Protein AF-A0A3P7JM68-F1 (afdb_monomer_lite)

Sequence (180 aa):
MSAPPPAAGVEDSADRNVEMWKIKRLIKSLELARGNGTSMISLIIPPRDQIARVQKMLADEYGTASNIKSRVNRLSVLGAITSVQGRLKLYSKVPPNGLVVYCGTIVTDEGKEKKVNIDFEPFKPINTSLYLCDNKFHTEALQEEQVVKTSSSDVNSFYFSKVLDSNITYNCIGITRIRS

Structure (mmCIF, N/CA/C/O backbone):
data_AF-A0A3P7JM68-F1
#
_entry.id   AF-A0A3P7JM68-F1
#
loop_
_atom_site.group_PDB
_atom_site.id
_atom_site.type_symbol
_atom_site.label_atom_id
_atom_site.label_alt_id
_atom_site.label_comp_id
_atom_site.label_asym_id
_atom_site.label_entity_id
_atom_site.label_seq_id
_atom_site.pdbx_PDB_ins_code
_atom_site.Cartn_x
_atom_site.Cartn_y
_atom_site.Cartn_z
_atom_site.occupancy
_atom_site.B_iso_or_equiv
_atom_site.auth_seq_id
_atom_site.auth_comp_id
_atom_site.auth_asym_id
_atom_site.auth_atom_id
_atom_site.pdbx_PDB_model_num
ATOM 1 N N . MET A 1 1 ? 19.297 -42.653 -38.584 1.00 67.19 1 MET A N 1
ATOM 2 C CA . MET A 1 1 ? 18.330 -42.333 -37.516 1.00 67.19 1 MET A CA 1
ATOM 3 C C . MET A 1 1 ? 18.713 -40.998 -36.901 1.00 67.19 1 MET A C 1
ATOM 5 O O . MET A 1 1 ? 19.772 -40.931 -36.296 1.00 67.19 1 MET A O 1
ATOM 9 N N . SER A 1 2 ? 17.883 -39.966 -37.043 1.00 49.41 2 SER A N 1
ATOM 10 C CA . SER A 1 2 ? 18.034 -38.718 -36.281 1.00 49.41 2 SER A CA 1
ATOM 11 C C . SER A 1 2 ? 16.627 -38.196 -36.002 1.00 49.41 2 SER A C 1
ATOM 13 O O . SER A 1 2 ? 15.976 -37.663 -36.896 1.00 49.41 2 SER A O 1
ATOM 15 N N . ALA A 1 3 ? 16.112 -38.462 -34.803 1.00 62.66 3 ALA A N 1
ATOM 16 C CA . ALA A 1 3 ? 14.820 -37.944 -34.374 1.00 62.66 3 ALA A CA 1
ATOM 17 C C . ALA A 1 3 ? 14.925 -36.418 -34.175 1.00 62.66 3 ALA A C 1
ATOM 19 O O . ALA A 1 3 ? 15.895 -35.970 -33.559 1.00 62.66 3 ALA A O 1
ATOM 20 N N . PRO A 1 4 ? 13.980 -35.608 -34.684 1.00 70.06 4 PRO A N 1
ATOM 21 C CA . PRO A 1 4 ? 13.92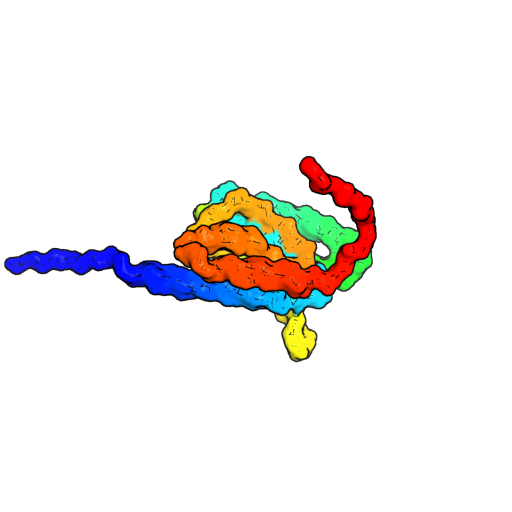9 -34.187 -34.359 1.00 70.06 4 PRO A CA 1
ATOM 22 C C . PRO A 1 4 ? 13.524 -33.987 -32.882 1.00 70.06 4 PRO A C 1
ATOM 24 O O . PRO A 1 4 ? 12.713 -34.761 -32.366 1.00 70.06 4 PRO A O 1
ATOM 27 N N . PRO A 1 5 ? 14.077 -32.977 -32.185 1.00 69.12 5 PRO A N 1
ATOM 28 C CA . PRO A 1 5 ? 13.752 -32.695 -30.788 1.00 69.12 5 PRO A CA 1
ATOM 29 C C . PRO A 1 5 ? 12.282 -32.257 -30.629 1.00 69.12 5 PRO A C 1
ATOM 31 O O . PRO A 1 5 ? 11.756 -31.563 -31.504 1.00 69.12 5 PRO A O 1
ATOM 34 N N . PRO A 1 6 ? 11.606 -32.632 -29.526 1.00 59.81 6 PRO A N 1
ATOM 35 C CA . PRO A 1 6 ? 10.227 -32.232 -29.270 1.00 59.81 6 PRO A CA 1
ATOM 36 C C . PRO A 1 6 ? 10.144 -30.719 -29.026 1.00 59.81 6 PRO A C 1
ATOM 38 O O . PRO A 1 6 ? 10.830 -30.171 -28.164 1.00 59.81 6 PRO A O 1
ATOM 41 N N . ALA A 1 7 ? 9.298 -30.042 -29.802 1.00 55.22 7 ALA A N 1
ATOM 42 C CA . ALA A 1 7 ? 9.001 -28.625 -29.650 1.00 55.22 7 ALA A CA 1
ATOM 43 C C . ALA A 1 7 ? 8.275 -28.371 -28.315 1.00 55.22 7 ALA A C 1
ATOM 45 O O . ALA A 1 7 ? 7.105 -28.712 -28.153 1.00 55.22 7 ALA A O 1
ATOM 46 N N . ALA A 1 8 ? 8.983 -27.770 -27.360 1.00 54.47 8 ALA A N 1
ATOM 47 C CA . ALA A 1 8 ? 8.418 -27.210 -26.139 1.00 54.47 8 ALA A CA 1
ATOM 48 C C . ALA A 1 8 ? 7.616 -25.941 -26.482 1.00 54.47 8 ALA A C 1
ATOM 50 O O . ALA A 1 8 ? 8.173 -24.995 -27.038 1.00 54.47 8 ALA A O 1
ATOM 51 N N . GLY A 1 9 ? 6.315 -25.914 -26.181 1.00 52.62 9 GLY A N 1
ATOM 52 C CA . GLY A 1 9 ? 5.515 -24.700 -26.395 1.00 52.62 9 GLY A CA 1
ATOM 53 C C . GLY A 1 9 ? 4.010 -24.778 -26.134 1.00 52.62 9 GLY A C 1
ATOM 54 O O . GLY A 1 9 ? 3.296 -23.884 -26.578 1.00 52.62 9 GLY A O 1
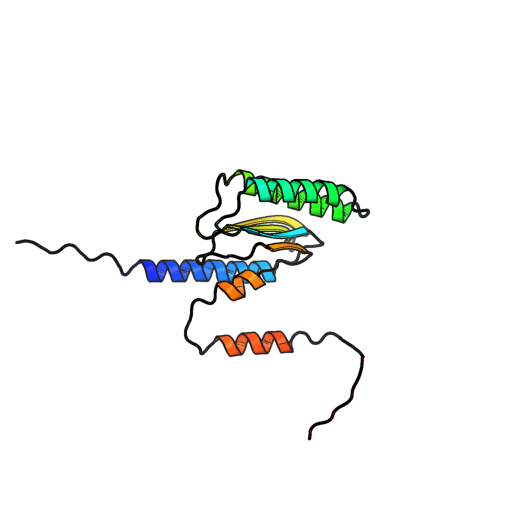ATOM 55 N N . VAL A 1 10 ? 3.495 -25.812 -25.456 1.00 52.72 10 VAL A N 1
ATOM 56 C CA . VAL A 1 10 ? 2.039 -25.960 -25.227 1.00 52.72 10 VAL A CA 1
ATOM 57 C C . VAL A 1 10 ? 1.648 -25.905 -23.738 1.00 52.72 10 VAL A C 1
ATOM 59 O O . VAL A 1 10 ? 0.504 -25.577 -23.427 1.00 52.72 10 VAL A O 1
ATOM 62 N N . GLU A 1 11 ? 2.583 -26.095 -22.802 1.00 51.25 11 GLU A N 1
ATOM 63 C CA . GLU A 1 11 ? 2.275 -26.126 -21.358 1.00 51.25 11 GLU A CA 1
ATOM 64 C C . GLU A 1 11 ? 2.045 -24.729 -20.734 1.00 51.25 11 GLU A C 1
ATOM 66 O O . GLU A 1 11 ? 1.185 -24.580 -19.870 1.00 51.25 11 GLU A O 1
ATOM 71 N N . ASP A 1 12 ? 2.639 -23.658 -21.278 1.00 57.66 12 ASP A N 1
ATOM 72 C CA . ASP A 1 12 ? 2.535 -22.296 -20.715 1.00 57.66 12 ASP A CA 1
ATOM 73 C C . ASP A 1 12 ? 1.117 -21.704 -20.679 1.00 57.66 12 ASP A C 1
ATOM 75 O O . ASP A 1 12 ? 0.860 -20.705 -20.008 1.00 57.66 12 ASP A O 1
ATOM 79 N N . SER A 1 13 ? 0.190 -22.214 -21.487 1.00 61.25 13 SER A N 1
ATOM 80 C CA . SER A 1 13 ? -1.151 -21.623 -21.599 1.00 61.25 13 SER A CA 1
ATOM 81 C C . SER A 1 13 ? -2.098 -22.085 -20.485 1.00 61.25 13 SER A C 1
ATOM 83 O O . SER A 1 13 ? -2.915 -21.293 -20.012 1.00 61.25 13 SER A O 1
ATOM 85 N N . ALA A 1 14 ? -1.938 -23.317 -19.995 1.00 62.81 14 ALA A N 1
ATOM 86 C CA . ALA A 1 14 ? -2.689 -23.816 -18.848 1.00 62.81 14 ALA A CA 1
ATOM 87 C C . ALA A 1 14 ? -2.218 -23.148 -17.546 1.00 62.81 14 ALA A C 1
ATOM 89 O O . ALA A 1 14 ? -3.050 -22.683 -16.763 1.00 62.81 14 ALA A O 1
ATOM 90 N N . ASP A 1 15 ? -0.904 -23.003 -17.365 1.00 68.56 15 ASP A N 1
ATOM 91 C CA . ASP A 1 15 ? -0.322 -22.371 -16.177 1.00 68.56 15 ASP A CA 1
ATOM 92 C C . ASP A 1 15 ? -0.696 -20.886 -16.074 1.00 68.56 15 ASP A C 1
ATOM 94 O O . ASP A 1 15 ? -1.183 -20.437 -15.032 1.00 68.56 15 ASP A O 1
ATOM 98 N N . ARG A 1 16 ? -0.637 -20.148 -17.192 1.00 68.94 16 ARG A N 1
ATOM 99 C CA . ARG A 1 16 ? -1.111 -18.753 -17.261 1.00 68.94 16 ARG A CA 1
ATOM 100 C C . ARG A 1 16 ? -2.592 -18.612 -16.897 1.00 68.94 16 ARG A C 1
ATOM 102 O O . ARG A 1 16 ? -2.978 -17.658 -16.215 1.00 68.94 16 ARG A O 1
ATOM 109 N N . ASN A 1 17 ? -3.438 -19.556 -17.312 1.00 71.81 17 ASN A N 1
ATOM 110 C CA . ASN A 1 17 ? -4.862 -19.541 -16.971 1.00 71.81 17 ASN A CA 1
ATOM 111 C C . ASN A 1 17 ? -5.097 -19.809 -15.476 1.00 71.81 17 ASN A C 1
ATOM 113 O O . ASN A 1 17 ? -5.955 -19.165 -14.863 1.00 71.81 17 ASN A O 1
ATOM 117 N N . VAL A 1 18 ? -4.322 -20.715 -14.873 1.00 75.44 18 VAL A N 1
ATOM 118 C CA . VAL A 1 18 ? -4.379 -21.007 -13.433 1.00 75.44 18 VAL A CA 1
ATOM 119 C C . VAL A 1 18 ? -3.932 -19.796 -12.613 1.00 75.44 18 VAL A C 1
ATOM 121 O O . VAL A 1 18 ? -4.584 -19.441 -11.629 1.00 75.44 18 VAL A O 1
ATOM 124 N N . GLU A 1 19 ? -2.861 -19.117 -13.013 1.00 73.94 19 GLU A N 1
ATOM 125 C CA . GLU A 1 19 ? -2.377 -17.921 -12.320 1.00 73.94 19 GLU A CA 1
ATOM 126 C C . GLU A 1 19 ? -3.341 -16.740 -12.455 1.00 73.94 19 GLU A C 1
ATOM 128 O O . GLU A 1 19 ? -3.642 -16.065 -11.466 1.00 73.94 19 GLU A O 1
ATOM 133 N N . MET A 1 20 ? -3.924 -16.538 -13.640 1.00 74.81 20 MET A N 1
ATOM 134 C CA . MET A 1 20 ? -4.973 -15.537 -13.827 1.00 74.81 20 MET A CA 1
ATOM 135 C C . MET A 1 20 ? -6.190 -15.829 -12.942 1.00 74.81 20 MET A C 1
ATOM 137 O O . MET A 1 20 ? -6.781 -14.911 -12.367 1.00 74.81 20 MET A O 1
ATOM 141 N N . TRP A 1 21 ? -6.561 -17.102 -12.791 1.00 78.31 21 TRP A N 1
ATOM 142 C CA . TRP A 1 21 ? -7.642 -17.498 -11.894 1.00 78.31 21 TRP A CA 1
ATOM 143 C C . TRP A 1 21 ? -7.302 -17.232 -10.422 1.00 78.31 21 TRP A C 1
ATOM 145 O O . TRP A 1 21 ? -8.158 -16.740 -9.682 1.00 78.31 21 TRP A O 1
ATOM 155 N N . LYS A 1 22 ? -6.048 -17.468 -10.005 1.00 78.69 22 LYS A N 1
ATOM 156 C CA . LYS A 1 22 ? -5.567 -17.119 -8.658 1.00 78.69 22 LYS A CA 1
ATOM 157 C C . LYS A 1 22 ? -5.705 -15.620 -8.399 1.00 78.69 22 LYS A C 1
ATOM 159 O O . LYS A 1 22 ? -6.290 -15.254 -7.382 1.00 78.69 22 LYS A O 1
ATOM 164 N N . ILE A 1 23 ? -5.271 -14.756 -9.320 1.00 77.06 23 ILE A N 1
ATOM 165 C CA . ILE A 1 23 ? -5.389 -13.300 -9.133 1.00 77.06 23 ILE A CA 1
ATOM 166 C C . ILE A 1 23 ? -6.857 -12.857 -9.111 1.00 77.06 23 ILE A C 1
ATOM 168 O O . ILE A 1 23 ? -7.256 -12.124 -8.209 1.00 77.06 23 ILE A O 1
ATOM 172 N N . LYS A 1 24 ? -7.702 -13.360 -10.020 1.00 74.81 24 LYS A N 1
ATOM 173 C CA . LYS A 1 24 ? -9.149 -13.064 -10.010 1.00 74.81 24 LYS A CA 1
ATOM 174 C C . LYS A 1 24 ? -9.809 -13.467 -8.689 1.00 74.81 24 LYS A C 1
ATOM 176 O O . LYS A 1 24 ? -10.659 -12.742 -8.172 1.00 74.81 24 LYS A O 1
ATOM 181 N N . ARG A 1 25 ? -9.418 -14.611 -8.120 1.00 80.56 25 ARG A N 1
ATOM 182 C CA . ARG A 1 25 ? -9.910 -15.072 -6.816 1.00 80.56 25 ARG A CA 1
ATOM 183 C C . ARG A 1 25 ? -9.393 -14.202 -5.669 1.00 80.56 25 ARG A C 1
ATOM 185 O O . ARG A 1 25 ? -10.164 -13.906 -4.760 1.00 80.56 25 ARG A O 1
ATOM 192 N N . LEU A 1 26 ? -8.136 -13.761 -5.730 1.00 79.62 26 LEU A N 1
ATOM 193 C CA . LEU A 1 26 ? -7.558 -12.826 -4.762 1.00 79.62 26 LEU A CA 1
ATOM 194 C C . LEU A 1 26 ? -8.277 -11.475 -4.788 1.00 79.62 26 LEU A C 1
ATOM 196 O O . LEU A 1 26 ? -8.655 -10.993 -3.728 1.00 79.62 26 LEU A O 1
ATOM 200 N N . ILE A 1 27 ? -8.557 -10.914 -5.969 1.00 79.69 27 ILE A N 1
ATOM 201 C CA . ILE A 1 27 ? -9.310 -9.656 -6.115 1.00 79.69 27 ILE A CA 1
ATOM 202 C C . ILE A 1 27 ? -10.700 -9.789 -5.485 1.00 79.69 27 ILE A C 1
ATOM 204 O O . ILE A 1 27 ? -11.078 -8.957 -4.665 1.00 79.69 27 ILE A O 1
ATOM 208 N N . LYS A 1 28 ? -11.433 -10.874 -5.778 1.00 80.38 28 LYS A N 1
ATOM 209 C CA . LYS A 1 28 ? -12.737 -11.134 -5.140 1.00 80.38 28 LYS A CA 1
ATOM 210 C C . LYS A 1 28 ? -12.624 -11.249 -3.618 1.00 80.38 28 LYS A C 1
ATOM 212 O O . LYS A 1 28 ? -13.457 -10.710 -2.901 1.00 80.38 28 LYS A O 1
ATOM 217 N N . SER A 1 29 ? -11.592 -11.929 -3.119 1.00 78.06 29 SER A N 1
ATOM 218 C CA . SER A 1 29 ? -11.364 -12.055 -1.677 1.00 78.06 29 SER A CA 1
ATOM 219 C C . SER A 1 29 ? -11.008 -10.718 -1.022 1.00 78.06 29 SER A C 1
ATOM 221 O O . SER A 1 29 ? -11.399 -10.494 0.118 1.00 78.06 29 SER A O 1
ATOM 223 N N . LEU A 1 30 ? -10.276 -9.848 -1.721 1.00 76.31 30 LEU A N 1
ATOM 224 C CA . LEU A 1 30 ? -9.892 -8.518 -1.250 1.00 76.31 30 LEU A CA 1
ATOM 225 C C . LEU A 1 30 ? -11.074 -7.541 -1.262 1.00 76.31 30 LEU A C 1
ATOM 227 O O . LEU A 1 30 ? -11.189 -6.746 -0.338 1.00 76.31 30 LEU A O 1
ATOM 231 N N . GLU A 1 31 ? -11.974 -7.621 -2.249 1.00 77.06 31 GLU A N 1
ATOM 232 C CA . GLU A 1 31 ? -13.215 -6.826 -2.272 1.00 77.06 31 GLU A CA 1
ATOM 233 C C . GLU A 1 31 ? -14.167 -7.204 -1.123 1.00 77.06 31 GLU A C 1
ATOM 235 O O . GLU A 1 31 ? -14.824 -6.336 -0.547 1.00 77.06 31 GLU A O 1
ATOM 240 N N . LEU A 1 32 ? -14.241 -8.495 -0.779 1.00 76.38 32 LEU A N 1
ATOM 241 C CA . LEU A 1 32 ? -15.065 -8.996 0.329 1.00 76.38 32 LEU A CA 1
ATOM 242 C C . LEU A 1 32 ? -14.452 -8.695 1.703 1.00 76.38 32 LEU A C 1
ATOM 244 O O . LEU A 1 32 ? -15.170 -8.578 2.696 1.00 76.38 32 LEU A O 1
ATOM 248 N N . ALA A 1 33 ? -13.128 -8.571 1.768 1.00 69.75 33 ALA A N 1
ATOM 249 C CA . ALA A 1 33 ? -12.406 -8.271 2.989 1.00 69.75 33 ALA A CA 1
ATOM 250 C C . ALA A 1 33 ? -12.581 -6.795 3.383 1.00 69.75 33 ALA A C 1
ATOM 252 O O . ALA A 1 33 ? -11.854 -5.917 2.918 1.00 69.75 33 ALA A O 1
ATOM 253 N N . ARG A 1 34 ? -13.527 -6.519 4.286 1.00 67.94 34 ARG A N 1
ATOM 254 C CA . ARG A 1 34 ? -13.676 -5.200 4.919 1.00 67.94 34 ARG A CA 1
ATOM 255 C C . ARG A 1 34 ? -12.920 -5.140 6.245 1.00 67.94 34 ARG A C 1
ATOM 257 O O . ARG A 1 34 ? -13.050 -6.023 7.089 1.00 67.94 34 ARG A O 1
ATOM 264 N N . GLY A 1 35 ? -12.118 -4.091 6.415 1.00 67.88 35 GLY A N 1
ATOM 265 C CA . GLY A 1 35 ? -11.443 -3.782 7.674 1.00 67.88 35 GLY A CA 1
ATOM 266 C C . GLY A 1 35 ? -12.332 -2.952 8.602 1.00 67.88 35 GLY A C 1
ATOM 267 O O . GLY A 1 35 ? -13.236 -2.250 8.151 1.00 67.88 35 GLY A O 1
ATOM 268 N N . ASN A 1 36 ? -12.053 -2.993 9.905 1.00 64.75 36 ASN A N 1
ATOM 269 C CA . ASN A 1 36 ? -12.782 -2.212 10.909 1.00 64.75 36 ASN A CA 1
ATOM 270 C C . ASN A 1 36 ? -12.141 -0.820 11.114 1.00 64.75 36 ASN A C 1
ATOM 272 O O . ASN A 1 36 ? -11.789 -0.441 12.229 1.00 64.75 36 ASN A O 1
ATOM 276 N N . GLY A 1 37 ? -11.903 -0.085 10.017 1.00 64.62 37 GLY A N 1
ATOM 277 C CA . GLY A 1 37 ? -11.261 1.238 10.034 1.00 64.62 37 GLY A CA 1
ATOM 278 C C . GLY A 1 37 ? -10.442 1.574 8.779 1.00 64.62 37 GLY A C 1
ATOM 279 O O . GLY A 1 37 ? -10.484 0.857 7.784 1.00 64.62 37 GLY A O 1
ATOM 280 N N . THR A 1 38 ? -9.687 2.678 8.839 1.00 65.06 38 THR A N 1
ATOM 281 C CA . THR A 1 38 ? -8.783 3.185 7.784 1.00 65.06 38 THR A CA 1
ATOM 282 C C . THR A 1 38 ? -7.401 2.537 7.887 1.00 65.06 38 THR A C 1
ATOM 284 O O . THR A 1 38 ? -6.466 3.129 8.433 1.00 65.06 38 THR A O 1
ATOM 287 N N . SER A 1 39 ? -7.293 1.296 7.424 1.00 71.75 39 SER A N 1
ATOM 288 C CA . SER A 1 39 ? -6.077 0.483 7.585 1.00 71.75 39 SER A CA 1
ATOM 289 C C . SER A 1 39 ? -5.659 -0.220 6.300 1.00 71.75 39 SER A C 1
ATOM 291 O O . SER A 1 39 ? -4.759 -1.055 6.344 1.00 71.75 39 SER A O 1
ATOM 293 N N . MET A 1 40 ? -6.329 0.056 5.182 1.00 83.88 40 MET A N 1
ATOM 294 C CA . MET A 1 40 ? -6.126 -0.649 3.922 1.00 83.88 40 MET A CA 1
ATOM 295 C C . MET A 1 40 ? -5.264 0.215 3.018 1.00 83.88 40 MET A C 1
ATOM 297 O O . MET A 1 40 ? -5.732 1.193 2.439 1.00 83.88 40 MET A O 1
ATOM 301 N N . ILE A 1 41 ? -3.992 -0.147 2.911 1.00 87.75 41 ILE A N 1
ATOM 302 C CA . ILE A 1 41 ? -3.039 0.495 2.018 1.00 87.75 41 ILE A CA 1
ATOM 303 C C . ILE A 1 41 ? -3.007 -0.281 0.707 1.00 87.75 41 ILE A C 1
ATOM 305 O O . ILE A 1 41 ? -2.723 -1.482 0.674 1.00 87.75 41 ILE A O 1
ATOM 309 N N . SER A 1 42 ? -3.280 0.440 -0.373 1.00 87.38 42 SER A N 1
ATOM 310 C CA . SER A 1 42 ? -3.104 -0.011 -1.748 1.00 87.38 42 SER A CA 1
ATOM 311 C C . SER A 1 42 ? -1.910 0.735 -2.328 1.00 87.38 42 SER A C 1
ATOM 313 O O . SER A 1 42 ? -1.968 1.955 -2.482 1.00 87.38 42 SER A O 1
ATOM 315 N N . LEU A 1 43 ? -0.823 0.015 -2.601 1.00 86.69 43 LEU A N 1
ATOM 316 C CA . LEU A 1 43 ? 0.402 0.570 -3.163 1.00 86.69 43 LEU A CA 1
ATOM 317 C C . LEU A 1 43 ? 0.725 -0.126 -4.487 1.00 86.69 43 LEU A C 1
ATOM 319 O O . LEU A 1 43 ? 0.869 -1.345 -4.544 1.00 86.69 43 LEU A O 1
ATOM 323 N N . ILE A 1 44 ? 0.872 0.664 -5.542 1.00 86.50 44 ILE A N 1
ATOM 324 C CA . ILE A 1 44 ? 1.247 0.214 -6.881 1.00 86.50 44 ILE A CA 1
ATOM 325 C C . ILE A 1 44 ? 2.516 0.954 -7.283 1.00 86.50 44 ILE A C 1
ATOM 327 O O . ILE A 1 44 ? 2.562 2.186 -7.254 1.00 86.50 44 ILE A O 1
ATOM 331 N N . ILE A 1 45 ? 3.543 0.190 -7.645 1.00 86.00 45 ILE A N 1
ATOM 332 C CA . ILE A 1 45 ? 4.867 0.693 -7.999 1.00 86.00 45 ILE A CA 1
ATOM 333 C C . ILE A 1 45 ? 5.154 0.325 -9.459 1.00 86.00 45 ILE A C 1
ATOM 335 O O . ILE A 1 45 ? 5.247 -0.867 -9.775 1.00 86.00 45 ILE A O 1
ATOM 339 N N . PRO A 1 46 ? 5.332 1.312 -10.353 1.00 85.88 46 PRO A N 1
ATOM 340 C CA . PRO A 1 46 ? 5.618 1.044 -11.752 1.00 85.88 46 PRO A CA 1
ATOM 341 C C . PRO A 1 46 ? 7.053 0.526 -11.965 1.00 85.88 46 PRO A C 1
ATOM 343 O O . PRO A 1 46 ? 7.968 0.868 -11.200 1.00 85.88 46 PRO A O 1
ATOM 346 N N . PRO A 1 47 ? 7.301 -0.251 -13.038 1.00 79.19 47 PRO A N 1
ATOM 347 C CA . PRO A 1 47 ? 8.623 -0.750 -13.382 1.00 79.19 47 PRO A CA 1
ATOM 348 C C . PRO A 1 47 ? 9.453 0.377 -13.989 1.00 79.19 47 PRO A C 1
ATOM 350 O O . PRO A 1 47 ? 9.418 0.611 -15.192 1.00 79.19 47 PRO A O 1
ATOM 353 N N . ARG A 1 48 ? 10.132 1.131 -13.127 1.00 79.56 48 ARG A N 1
ATOM 354 C CA . ARG A 1 48 ? 11.096 2.221 -13.403 1.00 79.56 48 ARG A CA 1
ATOM 355 C C . ARG A 1 48 ? 11.363 3.013 -12.131 1.00 79.56 48 ARG A C 1
ATOM 357 O O . ARG A 1 48 ? 12.366 3.718 -12.067 1.00 79.56 48 ARG A O 1
ATOM 364 N N . ASP A 1 49 ? 10.470 2.917 -11.146 1.00 81.75 49 ASP A N 1
ATOM 365 C CA . ASP A 1 49 ? 10.652 3.609 -9.883 1.00 81.75 49 ASP A CA 1
ATOM 366 C C . ASP A 1 49 ? 11.664 2.890 -8.983 1.00 81.75 49 ASP A C 1
ATOM 368 O O . ASP A 1 49 ? 11.922 1.689 -9.110 1.00 81.75 49 ASP A O 1
ATOM 372 N N . GLN A 1 50 ? 12.268 3.649 -8.075 1.00 85.06 50 GLN A N 1
ATOM 373 C CA . GLN A 1 50 ? 13.215 3.123 -7.102 1.00 85.06 50 GLN A CA 1
ATOM 374 C C . GLN A 1 50 ? 12.509 2.844 -5.781 1.00 85.06 50 GLN A C 1
ATOM 376 O O . GLN A 1 50 ? 11.810 3.699 -5.238 1.00 85.06 50 GLN A O 1
ATOM 381 N N . ILE A 1 51 ? 12.790 1.681 -5.195 1.00 86.62 51 ILE A N 1
ATOM 382 C CA . ILE A 1 51 ? 12.244 1.295 -3.889 1.00 86.62 51 ILE A CA 1
ATOM 383 C C . ILE A 1 51 ? 12.593 2.325 -2.807 1.00 86.62 51 ILE A C 1
ATOM 385 O O . ILE A 1 51 ? 11.750 2.647 -1.975 1.00 86.62 51 ILE A O 1
ATOM 389 N N . ALA A 1 52 ? 13.792 2.910 -2.861 1.00 88.44 52 ALA A N 1
ATOM 390 C CA . ALA A 1 52 ? 14.222 3.956 -1.936 1.00 88.44 52 ALA A CA 1
ATOM 391 C C . ALA A 1 52 ? 13.305 5.194 -1.956 1.00 88.44 52 ALA A C 1
ATOM 393 O O . ALA A 1 52 ? 13.035 5.782 -0.908 1.00 88.44 52 ALA A O 1
ATOM 394 N N . ARG A 1 53 ? 12.779 5.574 -3.129 1.00 88.06 53 ARG A N 1
ATOM 395 C CA . ARG A 1 53 ? 11.849 6.704 -3.261 1.00 88.06 53 ARG A CA 1
ATOM 396 C C . ARG A 1 53 ? 10.529 6.411 -2.555 1.00 88.06 53 ARG A C 1
ATOM 398 O O . ARG A 1 53 ? 10.043 7.245 -1.795 1.00 88.06 53 ARG A O 1
ATOM 405 N N . VAL A 1 54 ? 9.990 5.212 -2.767 1.00 87.88 54 VAL A N 1
ATOM 406 C CA . VAL A 1 54 ? 8.753 4.751 -2.123 1.00 87.88 54 VAL A CA 1
ATOM 407 C C . VAL A 1 54 ? 8.949 4.608 -0.611 1.00 87.88 54 VAL A C 1
ATOM 409 O O . VAL A 1 54 ? 8.097 5.031 0.162 1.00 87.88 54 VAL A O 1
ATOM 412 N N . GLN A 1 55 ? 10.098 4.095 -0.162 1.00 89.75 55 GLN A N 1
ATOM 413 C CA . GLN A 1 55 ? 10.441 4.029 1.263 1.00 89.75 55 GLN A CA 1
ATOM 414 C C . GLN A 1 55 ? 10.481 5.413 1.915 1.00 89.75 55 GLN A C 1
ATOM 416 O O . GLN A 1 55 ? 9.971 5.567 3.024 1.00 89.75 55 GLN A O 1
ATOM 421 N N . LYS A 1 56 ? 11.049 6.414 1.228 1.00 91.50 56 LYS A N 1
ATOM 422 C CA . LYS A 1 56 ? 11.067 7.800 1.707 1.00 91.50 56 LYS A CA 1
ATOM 423 C C . LYS A 1 56 ? 9.653 8.375 1.811 1.00 91.50 56 LYS A C 1
ATOM 425 O O . LYS A 1 56 ? 9.299 8.870 2.872 1.00 91.50 56 LYS A O 1
ATOM 430 N N . MET A 1 57 ? 8.832 8.216 0.769 1.00 90.31 57 MET A N 1
ATOM 431 C CA . MET A 1 57 ? 7.422 8.630 0.793 1.00 90.31 57 MET A CA 1
ATOM 432 C C . MET A 1 57 ? 6.683 8.005 1.985 1.00 90.31 57 MET A C 1
ATOM 434 O O . MET A 1 57 ? 6.047 8.713 2.752 1.00 90.31 57 MET A O 1
ATOM 438 N N . LEU A 1 58 ? 6.829 6.695 2.205 1.00 89.31 58 LEU A N 1
ATOM 439 C CA . LEU A 1 58 ? 6.203 6.012 3.341 1.00 89.31 58 LEU A CA 1
ATOM 440 C C . LEU A 1 58 ? 6.713 6.516 4.701 1.00 89.31 58 LEU A C 1
ATOM 442 O O . LEU A 1 58 ? 5.965 6.488 5.674 1.00 89.31 58 LEU A O 1
ATOM 446 N N . ALA A 1 59 ? 7.974 6.946 4.803 1.00 90.88 59 ALA A N 1
ATOM 447 C CA . ALA A 1 59 ? 8.515 7.532 6.030 1.00 90.88 59 ALA A CA 1
ATOM 448 C C . ALA A 1 59 ? 7.930 8.929 6.308 1.00 90.88 59 ALA A C 1
ATOM 450 O O . ALA A 1 59 ? 7.584 9.228 7.452 1.00 90.88 59 ALA A O 1
ATOM 451 N N . ASP A 1 60 ? 7.752 9.742 5.267 1.00 91.12 60 ASP A N 1
ATOM 452 C CA . ASP A 1 60 ? 7.104 11.054 5.362 1.00 91.12 60 ASP A CA 1
ATOM 453 C C . ASP A 1 60 ? 5.612 10.902 5.741 1.00 91.12 60 ASP A C 1
ATOM 455 O O . ASP A 1 60 ? 5.104 11.594 6.633 1.00 91.12 60 ASP A O 1
ATOM 459 N N . GLU A 1 61 ? 4.927 9.913 5.154 1.00 88.56 61 GLU A N 1
ATOM 460 C CA . GLU A 1 61 ? 3.551 9.531 5.503 1.00 88.56 61 GLU A CA 1
ATOM 461 C C . GLU A 1 61 ? 3.445 9.014 6.943 1.00 88.56 61 GLU A C 1
ATOM 463 O O . GLU A 1 61 ? 2.499 9.346 7.653 1.00 88.56 61 GLU A O 1
ATOM 468 N N . TYR A 1 62 ? 4.436 8.257 7.425 1.00 91.06 62 TYR A N 1
ATOM 469 C CA . TYR A 1 62 ? 4.486 7.803 8.817 1.00 91.06 62 TYR A CA 1
ATOM 470 C C . TYR A 1 62 ? 4.573 8.985 9.795 1.00 91.06 62 TYR A C 1
ATOM 472 O O . TYR A 1 62 ? 3.846 9.032 10.792 1.00 91.06 62 TYR A O 1
ATOM 480 N N . GLY A 1 63 ? 5.432 9.967 9.499 1.00 90.88 63 GLY A N 1
ATOM 481 C CA . GLY A 1 63 ? 5.560 11.188 10.296 1.00 90.88 63 GLY A CA 1
ATOM 482 C C . GLY A 1 63 ? 4.273 12.014 10.304 1.00 90.88 63 GLY A C 1
ATOM 483 O O . GLY A 1 63 ? 3.843 12.492 11.354 1.00 90.88 63 GLY A O 1
ATOM 484 N N . THR A 1 64 ? 3.603 12.111 9.157 1.00 87.31 64 THR A N 1
ATOM 485 C CA . THR A 1 64 ? 2.328 12.830 9.029 1.00 87.31 64 THR A CA 1
ATOM 486 C C . THR A 1 64 ? 1.192 12.097 9.753 1.00 87.31 64 THR A C 1
ATOM 488 O O . THR A 1 64 ? 0.413 12.718 10.481 1.00 87.31 64 THR A O 1
ATOM 491 N N . ALA A 1 65 ? 1.140 10.766 9.656 1.00 86.44 65 ALA A N 1
ATOM 492 C CA . ALA A 1 65 ? 0.153 9.926 10.332 1.00 86.44 65 ALA A CA 1
ATOM 493 C C . ALA A 1 65 ? 0.261 9.988 11.867 1.00 86.44 65 ALA A C 1
ATOM 495 O O . ALA A 1 65 ? -0.745 9.843 12.565 1.00 86.44 65 ALA A O 1
ATOM 496 N N . SER A 1 66 ? 1.448 10.272 12.416 1.00 88.38 66 SER A N 1
ATOM 497 C CA . SER A 1 66 ? 1.648 10.494 13.858 1.00 88.38 66 SER A CA 1
ATOM 498 C C . SER A 1 66 ? 0.803 11.657 14.411 1.00 88.38 66 SER A C 1
ATOM 500 O O . SER A 1 66 ? 0.372 11.623 15.571 1.00 88.38 66 SER A O 1
ATOM 502 N N . ASN A 1 67 ? 0.500 12.653 13.572 1.00 87.38 67 ASN A N 1
ATOM 503 C CA . ASN A 1 67 ? -0.272 13.841 13.946 1.00 87.38 67 ASN A CA 1
ATOM 504 C C . ASN A 1 67 ? -1.797 13.626 13.906 1.00 87.38 67 ASN A C 1
ATOM 506 O O . ASN A 1 67 ? -2.558 14.535 14.247 1.00 87.38 67 ASN A O 1
ATOM 510 N N . ILE A 1 68 ? -2.275 12.434 13.526 1.00 86.12 68 ILE A N 1
ATOM 511 C CA . ILE A 1 68 ? -3.706 12.104 13.545 1.00 86.12 68 ILE A CA 1
ATOM 512 C C . ILE A 1 68 ? -4.236 12.162 14.989 1.00 86.12 68 ILE A C 1
ATOM 514 O O . ILE A 1 68 ? -3.724 11.496 15.890 1.00 86.12 68 ILE A O 1
ATOM 518 N N . LYS A 1 69 ? -5.310 12.939 15.197 1.00 86.69 69 LYS A N 1
ATOM 519 C CA . LYS A 1 69 ? -5.931 13.175 16.517 1.00 86.69 69 LYS A CA 1
ATOM 520 C C . LYS A 1 69 ? -6.551 11.915 17.128 1.00 86.69 69 LYS A C 1
ATOM 522 O O . LYS A 1 69 ? -6.479 11.712 18.338 1.00 86.69 69 LYS A O 1
ATOM 527 N N . SER A 1 70 ? -7.170 11.066 16.304 1.00 87.00 70 SER A N 1
ATOM 528 C CA . SER A 1 70 ? -7.748 9.798 16.764 1.00 87.00 70 SER A CA 1
ATOM 529 C C . SER A 1 70 ? -6.641 8.793 17.069 1.00 87.00 70 SER A C 1
ATOM 531 O O . SER A 1 70 ? -5.937 8.338 16.166 1.00 87.00 70 SER A O 1
ATOM 533 N N . ARG A 1 71 ? -6.518 8.395 18.342 1.00 85.12 71 ARG A N 1
ATOM 534 C CA . ARG A 1 71 ? -5.537 7.390 18.785 1.00 85.12 71 ARG A CA 1
ATOM 535 C C . ARG A 1 71 ? -5.704 6.060 18.044 1.00 85.12 71 ARG A C 1
ATOM 537 O O . ARG A 1 71 ? -4.700 5.449 17.690 1.00 85.12 71 ARG A O 1
ATOM 544 N N . VAL A 1 72 ? -6.942 5.624 17.811 1.00 84.75 72 VAL A N 1
ATOM 545 C CA . VAL A 1 72 ? -7.249 4.324 17.192 1.00 84.75 72 VAL A CA 1
ATOM 546 C C . VAL A 1 72 ? -6.876 4.324 15.707 1.00 84.75 72 VAL A C 1
ATOM 548 O O . VAL A 1 72 ? -6.153 3.434 15.258 1.00 84.75 72 VAL A O 1
ATOM 551 N N . ASN A 1 73 ? -7.268 5.360 14.957 1.00 82.31 73 ASN A N 1
ATOM 552 C CA . ASN A 1 73 ? -6.905 5.489 13.541 1.00 82.31 73 ASN A CA 1
ATOM 553 C C . ASN A 1 73 ? -5.399 5.682 13.373 1.00 82.31 73 ASN A C 1
ATOM 555 O O . ASN A 1 73 ? -4.804 5.082 12.486 1.00 82.31 73 ASN A O 1
ATOM 559 N N . ARG A 1 74 ? -4.764 6.460 14.258 1.00 87.69 74 ARG A N 1
ATOM 560 C CA . ARG A 1 74 ? -3.312 6.644 14.243 1.00 87.69 74 ARG A CA 1
ATOM 561 C C . ARG A 1 74 ? -2.576 5.314 14.382 1.00 87.69 74 ARG A C 1
ATOM 563 O O . ARG A 1 74 ? -1.734 5.005 13.552 1.00 87.69 74 ARG A O 1
ATOM 570 N N . LEU A 1 75 ? -2.899 4.511 15.400 1.00 87.12 75 LEU A N 1
ATOM 571 C CA . LEU A 1 75 ? -2.262 3.201 15.596 1.00 87.12 75 LEU A CA 1
ATOM 572 C C . LEU A 1 75 ? -2.479 2.275 14.393 1.00 87.12 75 LEU A C 1
ATOM 574 O O . LEU A 1 75 ? -1.564 1.557 13.994 1.00 87.12 75 LEU A O 1
ATOM 578 N N . SER A 1 76 ? -3.665 2.347 13.794 1.00 84.56 76 SER A N 1
ATOM 579 C CA . SER A 1 76 ? -4.032 1.550 12.626 1.00 84.56 76 SER A CA 1
ATOM 580 C C . SER A 1 76 ? -3.216 1.919 11.382 1.00 84.56 76 SER A C 1
ATOM 582 O O . SER A 1 76 ? -2.611 1.044 10.762 1.00 84.56 76 SER A O 1
ATOM 584 N N . VAL A 1 77 ? -3.121 3.215 11.059 1.00 86.00 77 VAL A N 1
ATOM 585 C CA . VAL A 1 77 ? -2.353 3.719 9.908 1.00 86.00 77 VAL A CA 1
ATOM 586 C C . VAL A 1 77 ? -0.854 3.492 10.109 1.00 86.00 77 VAL A C 1
ATOM 588 O O . VAL A 1 77 ? -0.190 2.981 9.209 1.00 86.00 77 VAL A O 1
ATOM 591 N N . LEU A 1 78 ? -0.318 3.788 11.300 1.00 88.12 78 LEU A N 1
ATOM 592 C CA . LEU A 1 78 ? 1.096 3.547 11.609 1.00 88.12 78 LEU A CA 1
ATOM 593 C C . LEU A 1 78 ? 1.446 2.059 11.473 1.00 88.12 78 LEU A C 1
ATOM 595 O O . LEU A 1 78 ? 2.441 1.717 10.837 1.00 88.12 78 LEU A O 1
ATOM 599 N N . GLY A 1 79 ? 0.600 1.168 12.002 1.00 88.06 79 GLY A N 1
ATOM 600 C CA . GLY A 1 79 ? 0.792 -0.277 11.885 1.00 88.06 79 GLY A CA 1
ATOM 601 C C . GLY A 1 79 ? 0.768 -0.775 10.437 1.00 88.06 79 GLY A C 1
ATOM 602 O O . GLY A 1 79 ? 1.571 -1.640 10.069 1.00 88.06 79 GLY A O 1
ATOM 603 N N . ALA A 1 80 ? -0.109 -0.215 9.600 1.00 87.94 80 ALA A N 1
ATOM 604 C CA . ALA A 1 80 ? -0.178 -0.541 8.180 1.00 87.94 80 ALA A CA 1
ATOM 605 C C . ALA A 1 80 ? 1.081 -0.068 7.430 1.00 87.94 80 ALA A C 1
ATOM 607 O O . ALA A 1 80 ? 1.701 -0.869 6.726 1.00 87.94 80 ALA A O 1
ATOM 608 N N . ILE A 1 81 ? 1.528 1.175 7.650 1.00 89.75 81 ILE A N 1
ATOM 609 C CA . ILE A 1 81 ? 2.741 1.725 7.019 1.00 89.75 81 ILE A CA 1
ATOM 610 C C . ILE A 1 81 ? 3.979 0.912 7.410 1.00 89.75 81 ILE A C 1
ATOM 612 O O . ILE A 1 81 ? 4.750 0.510 6.537 1.00 89.75 81 ILE A O 1
ATOM 616 N N . THR A 1 82 ? 4.155 0.593 8.698 1.00 90.19 82 THR A N 1
ATOM 617 C CA . THR A 1 82 ? 5.274 -0.248 9.157 1.00 90.19 82 THR A CA 1
ATOM 618 C C . THR A 1 82 ? 5.252 -1.627 8.495 1.00 90.19 82 THR A C 1
ATOM 620 O O . THR A 1 82 ? 6.305 -2.166 8.147 1.00 90.19 82 THR A O 1
ATOM 623 N N . SER A 1 83 ? 4.063 -2.193 8.267 1.00 88.56 83 SER A N 1
ATOM 624 C CA . SER A 1 83 ? 3.919 -3.488 7.594 1.00 88.56 83 SER A CA 1
ATOM 625 C C . SER A 1 83 ? 4.336 -3.416 6.120 1.00 88.56 83 SER A C 1
ATOM 627 O O . SER A 1 83 ? 5.083 -4.282 5.658 1.00 88.56 83 SER A O 1
ATOM 629 N N . VAL A 1 84 ? 3.936 -2.361 5.398 1.00 89.25 84 VAL A N 1
ATOM 630 C CA . VAL A 1 84 ? 4.363 -2.122 4.006 1.00 89.25 84 VAL A CA 1
ATOM 631 C C . VAL A 1 84 ? 5.874 -1.924 3.933 1.00 89.25 84 VAL A C 1
ATOM 633 O O . VAL A 1 84 ? 6.532 -2.558 3.113 1.00 89.25 84 VAL A O 1
ATOM 636 N N . GLN A 1 85 ? 6.450 -1.107 4.817 1.00 89.56 85 GLN A N 1
ATOM 637 C CA . GLN A 1 85 ? 7.898 -0.892 4.878 1.00 89.56 85 GLN A CA 1
ATOM 638 C C . GLN A 1 85 ? 8.660 -2.200 5.134 1.00 89.56 85 GLN A C 1
ATOM 640 O O . GLN A 1 85 ? 9.712 -2.424 4.536 1.00 89.56 85 GLN A O 1
ATOM 645 N N . GLY A 1 86 ? 8.126 -3.080 5.986 1.00 89.38 86 GLY A N 1
ATOM 646 C CA . GLY A 1 86 ? 8.685 -4.409 6.230 1.00 89.38 86 GLY A CA 1
ATOM 647 C C . GLY A 1 86 ? 8.703 -5.286 4.976 1.00 89.38 86 GLY A C 1
ATOM 648 O O . GLY A 1 86 ? 9.735 -5.877 4.666 1.00 89.38 86 GLY A O 1
ATOM 649 N N . ARG A 1 87 ? 7.598 -5.326 4.216 1.00 87.50 87 ARG A N 1
ATOM 650 C CA . ARG A 1 87 ? 7.532 -6.063 2.939 1.00 87.50 87 ARG A CA 1
ATOM 651 C C . ARG A 1 87 ? 8.455 -5.458 1.889 1.00 87.50 87 ARG A C 1
ATOM 653 O O . ARG A 1 87 ? 9.177 -6.181 1.213 1.00 87.50 87 ARG A O 1
ATOM 660 N N . LEU A 1 88 ? 8.491 -4.134 1.803 1.00 86.88 88 LEU A N 1
ATOM 661 C CA . LEU A 1 88 ? 9.272 -3.416 0.807 1.00 86.88 88 LEU A CA 1
ATOM 662 C C . LEU A 1 88 ? 10.789 -3.585 1.011 1.00 86.88 88 LEU A C 1
ATOM 664 O O . LEU A 1 88 ? 11.533 -3.513 0.043 1.00 86.88 88 LEU A O 1
ATOM 668 N N . LYS A 1 89 ? 11.260 -3.867 2.236 1.00 86.31 89 LYS A N 1
ATOM 669 C CA . LYS A 1 89 ? 12.673 -4.197 2.516 1.00 86.31 89 LYS A CA 1
ATOM 670 C C . LYS A 1 89 ? 13.132 -5.533 1.925 1.00 86.31 89 LYS A C 1
ATOM 672 O O . LYS A 1 89 ? 14.327 -5.701 1.710 1.00 86.31 89 LYS A O 1
ATOM 677 N N . LEU A 1 90 ? 12.217 -6.476 1.686 1.00 86.38 90 LEU A N 1
ATOM 678 C CA . LEU A 1 90 ? 12.557 -7.769 1.076 1.00 86.38 90 LEU A CA 1
ATOM 679 C C . LEU A 1 90 ? 12.907 -7.619 -0.408 1.00 86.38 90 LEU A C 1
ATOM 681 O O . LEU A 1 90 ? 13.656 -8.423 -0.956 1.00 86.38 90 LEU A O 1
ATOM 685 N N . TYR A 1 91 ? 12.395 -6.566 -1.044 1.00 83.38 91 TYR A N 1
ATOM 686 C CA . TYR A 1 91 ? 12.685 -6.236 -2.427 1.00 83.38 91 TYR A CA 1
ATOM 687 C C . TYR A 1 91 ? 13.804 -5.192 -2.470 1.00 83.38 91 TYR A C 1
ATOM 689 O O . TYR A 1 91 ? 13.656 -4.074 -1.990 1.00 83.38 91 TYR A O 1
ATOM 697 N N . SER A 1 92 ? 14.948 -5.548 -3.058 1.00 79.62 92 SER A N 1
ATOM 698 C CA . SER A 1 92 ? 16.046 -4.595 -3.290 1.00 79.62 92 SER A CA 1
ATOM 699 C C . SER A 1 92 ? 15.857 -3.804 -4.594 1.00 79.62 92 SER A C 1
ATOM 701 O O . SER A 1 92 ? 16.302 -2.662 -4.707 1.00 79.62 92 SER A O 1
ATOM 703 N N . LYS A 1 93 ? 15.134 -4.377 -5.565 1.00 81.19 93 LYS A N 1
ATOM 704 C CA . LYS A 1 93 ? 14.836 -3.773 -6.868 1.00 81.19 93 LYS A CA 1
ATOM 705 C C . LYS A 1 93 ? 13.386 -4.046 -7.266 1.00 81.19 93 LYS A C 1
ATOM 707 O O . LYS A 1 93 ? 12.864 -5.117 -6.964 1.00 81.19 93 LYS A O 1
ATOM 712 N N . VAL A 1 94 ? 12.752 -3.088 -7.947 1.00 81.50 94 VAL A N 1
ATOM 713 C CA . VAL A 1 94 ? 11.405 -3.281 -8.503 1.00 81.50 94 VAL A CA 1
ATOM 714 C C . VAL A 1 94 ? 11.492 -4.255 -9.690 1.00 81.50 94 VAL A C 1
ATOM 716 O O . VAL A 1 94 ? 12.343 -4.049 -10.565 1.00 81.50 94 VAL A O 1
ATOM 719 N N 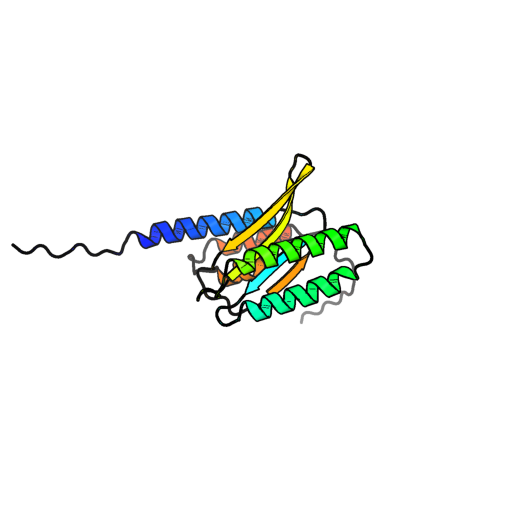. PRO A 1 95 ? 10.662 -5.313 -9.732 1.00 83.62 95 PRO A N 1
ATOM 720 C CA . PRO A 1 95 ? 10.586 -6.221 -10.874 1.00 83.62 95 PRO A CA 1
ATOM 721 C C . PRO A 1 95 ? 10.155 -5.491 -12.164 1.00 83.62 95 PRO A C 1
ATOM 723 O O . PRO A 1 95 ? 9.528 -4.430 -12.104 1.00 83.62 95 PRO A O 1
ATOM 726 N N . PRO A 1 96 ? 10.480 -6.038 -13.352 1.00 78.06 96 PRO A N 1
ATOM 727 C CA . PRO A 1 96 ? 10.278 -5.366 -14.641 1.00 78.06 96 PRO A CA 1
ATOM 728 C C . PRO A 1 96 ? 8.805 -5.180 -15.032 1.00 78.06 96 PRO A C 1
ATOM 730 O O . PRO A 1 96 ? 8.519 -4.376 -15.914 1.00 78.06 96 PRO A O 1
ATOM 733 N N . ASN A 1 97 ? 7.880 -5.874 -14.366 1.00 79.56 97 ASN A N 1
ATOM 734 C CA . ASN A 1 97 ? 6.439 -5.726 -14.570 1.00 79.56 97 ASN A CA 1
ATOM 735 C C . ASN A 1 97 ? 5.778 -4.777 -13.547 1.00 79.56 97 ASN A C 1
ATOM 737 O O . ASN A 1 97 ? 4.599 -4.454 -13.660 1.00 79.56 97 ASN A O 1
ATOM 741 N N . GLY A 1 98 ? 6.539 -4.279 -12.571 1.00 84.88 98 GLY A N 1
ATOM 742 C CA . GLY A 1 98 ? 6.027 -3.480 -11.462 1.00 84.88 98 GLY A CA 1
ATOM 743 C C . GLY A 1 98 ? 5.666 -4.341 -10.256 1.00 84.88 98 GLY A C 1
ATOM 744 O O . GLY A 1 98 ? 5.661 -5.569 -10.317 1.00 84.88 98 GLY A O 1
ATOM 745 N N . LEU A 1 99 ? 5.405 -3.687 -9.129 1.00 85.75 99 LEU A N 1
ATOM 746 C CA . LEU A 1 99 ? 5.102 -4.348 -7.864 1.00 85.75 99 LEU A CA 1
ATOM 747 C C . LEU A 1 99 ? 3.799 -3.803 -7.299 1.00 85.75 99 LEU A C 1
ATOM 749 O O . LEU A 1 99 ? 3.636 -2.591 -7.155 1.00 85.75 99 LEU A O 1
ATOM 753 N N . VAL A 1 100 ? 2.891 -4.707 -6.947 1.00 86.06 100 VAL A N 1
ATOM 754 C CA . VAL A 1 100 ? 1.639 -4.363 -6.281 1.00 86.06 100 VAL A CA 1
ATOM 755 C C . VAL A 1 100 ? 1.697 -4.902 -4.866 1.00 86.06 100 VAL A C 1
ATOM 757 O O . VAL A 1 100 ? 1.997 -6.075 -4.652 1.00 86.06 100 VAL A O 1
ATOM 760 N N . VAL A 1 101 ? 1.425 -4.031 -3.901 1.00 87.88 101 VAL A N 1
ATOM 761 C CA . VAL A 1 101 ? 1.433 -4.352 -2.480 1.00 87.88 101 VAL A CA 1
ATOM 762 C C . VAL A 1 101 ? 0.111 -3.914 -1.873 1.00 87.88 101 VAL A C 1
ATOM 764 O O . VAL A 1 101 ? -0.225 -2.730 -1.841 1.00 87.88 101 VAL A O 1
ATOM 767 N N . TYR A 1 102 ? -0.616 -4.885 -1.338 1.00 87.88 102 TYR A N 1
ATOM 768 C CA . TYR A 1 102 ? -1.780 -4.668 -0.499 1.00 87.88 102 TYR A CA 1
ATOM 769 C C . TYR A 1 102 ? -1.430 -5.016 0.936 1.00 87.88 102 TYR A C 1
ATOM 771 O O . TYR A 1 102 ? -0.971 -6.118 1.241 1.00 87.88 102 TYR A O 1
ATOM 779 N N . CYS A 1 103 ? -1.647 -4.065 1.832 1.00 86.94 103 CYS A N 1
ATOM 780 C CA . CYS A 1 103 ? -1.470 -4.273 3.257 1.00 86.94 103 CYS A CA 1
ATOM 781 C C . CYS A 1 103 ? -2.692 -3.765 3.997 1.00 86.94 103 CYS A C 1
ATOM 783 O O . CYS A 1 103 ? -3.160 -2.661 3.744 1.00 86.94 103 CYS A O 1
ATOM 785 N N . GLY A 1 104 ? -3.177 -4.545 4.949 1.00 86.81 104 GLY A N 1
ATOM 786 C CA . GLY A 1 104 ? -4.195 -4.068 5.863 1.00 86.81 104 GLY A CA 1
ATOM 787 C C . GLY A 1 104 ? -4.522 -5.063 6.950 1.00 86.81 104 GLY A C 1
ATOM 788 O O . GLY A 1 104 ? -3.941 -6.143 7.021 1.00 86.81 104 GLY A O 1
ATOM 789 N N . THR A 1 105 ? -5.449 -4.686 7.817 1.00 82.38 105 THR A N 1
ATOM 790 C CA . THR A 1 105 ? -5.914 -5.546 8.904 1.00 82.38 105 THR A CA 1
ATOM 791 C C . THR A 1 105 ? -7.387 -5.834 8.682 1.00 82.38 105 THR A C 1
ATOM 793 O O . THR A 1 105 ? -8.202 -4.914 8.625 1.00 82.38 105 THR A O 1
ATOM 796 N N . ILE A 1 106 ? -7.721 -7.113 8.548 1.00 80.62 106 ILE A N 1
ATOM 797 C CA . ILE A 1 106 ? -9.096 -7.590 8.416 1.00 80.62 106 ILE A CA 1
ATOM 798 C C . ILE A 1 106 ? -9.533 -8.180 9.751 1.00 80.62 106 ILE A C 1
ATOM 800 O O . ILE A 1 106 ? -8.730 -8.794 10.455 1.00 80.62 106 ILE A O 1
ATOM 804 N N . VAL A 1 107 ? -10.802 -8.011 10.100 1.00 78.00 107 VAL A N 1
ATOM 805 C CA . VAL A 1 107 ? -11.383 -8.699 11.253 1.00 78.00 107 VAL A CA 1
ATOM 806 C C . VAL A 1 107 ? -12.027 -9.975 10.733 1.00 78.00 107 VAL A C 1
ATOM 808 O O . VAL A 1 107 ? -12.813 -9.945 9.789 1.00 78.00 107 VAL A O 1
ATOM 811 N N . THR A 1 108 ? -11.619 -11.109 11.288 1.00 77.69 108 THR A N 1
ATOM 812 C CA . THR A 1 108 ? -12.252 -12.402 10.998 1.00 77.69 108 THR A CA 1
ATOM 813 C C . THR A 1 108 ? -13.557 -12.538 11.780 1.00 77.69 108 THR A C 1
ATOM 815 O O . THR A 1 108 ? -13.751 -11.834 12.767 1.00 77.69 108 THR A O 1
ATOM 818 N N . ASP A 1 109 ? -14.438 -13.449 11.364 1.00 75.25 109 ASP A N 1
ATOM 819 C CA . ASP A 1 109 ? -15.738 -13.688 12.019 1.00 75.25 109 ASP A CA 1
ATOM 820 C C . ASP A 1 109 ? -15.597 -14.026 13.521 1.00 75.25 109 ASP A C 1
ATOM 822 O O . ASP A 1 109 ? -16.437 -13.672 14.338 1.00 75.25 109 ASP A O 1
ATOM 826 N N . GLU A 1 110 ? -14.448 -14.585 13.918 1.00 78.38 110 GLU A N 1
ATOM 827 C CA . GLU A 1 110 ? -14.073 -14.839 15.318 1.00 78.38 110 GLU A CA 1
ATOM 828 C C . GLU A 1 110 ? -13.697 -13.573 16.121 1.00 78.38 110 GLU A C 1
ATOM 830 O O . GLU A 1 110 ? -13.200 -13.673 17.243 1.00 78.38 110 GLU A O 1
ATOM 835 N N . GLY A 1 111 ? -13.828 -12.376 15.543 1.00 73.12 111 GLY A N 1
ATOM 836 C CA . GLY A 1 111 ? -13.430 -11.107 16.162 1.00 73.12 111 GLY A CA 1
ATOM 837 C C . GLY A 1 111 ? -11.915 -10.901 16.266 1.00 73.12 111 GLY A C 1
ATOM 838 O O . GLY A 1 111 ? -11.466 -9.904 16.831 1.00 73.12 111 GLY A O 1
ATOM 839 N N . LYS A 1 112 ? -11.102 -11.814 15.719 1.00 79.69 112 LYS A N 1
ATOM 840 C CA . LYS A 1 112 ? -9.641 -11.677 15.701 1.00 79.69 112 LYS A CA 1
ATOM 841 C C . LYS A 1 112 ? -9.192 -10.796 14.545 1.00 79.69 112 LYS A C 1
ATOM 843 O O . LYS A 1 112 ? -9.577 -11.012 13.391 1.00 79.69 112 LYS A O 1
ATOM 848 N N . GLU A 1 113 ? -8.305 -9.860 14.860 1.00 76.94 113 GLU A N 1
ATOM 849 C CA . GLU A 1 113 ? -7.587 -9.049 13.883 1.00 76.94 113 GLU A CA 1
ATOM 850 C C . GLU A 1 113 ? -6.521 -9.889 13.171 1.00 76.94 113 GLU A C 1
ATOM 852 O O . GLU A 1 113 ? -5.606 -10.436 13.791 1.00 76.94 113 GLU A O 1
ATOM 857 N N . LYS A 1 114 ? -6.620 -9.975 11.846 1.00 80.50 114 LYS A N 1
ATOM 858 C CA . LYS A 1 114 ? -5.644 -10.638 10.988 1.00 80.50 114 LYS A CA 1
ATOM 859 C C . LYS A 1 114 ? -5.005 -9.619 10.060 1.00 80.50 114 LYS A C 1
ATOM 861 O O . LYS A 1 114 ? -5.684 -8.944 9.290 1.00 80.50 114 LYS A O 1
ATOM 866 N N . LYS A 1 115 ? -3.678 -9.542 10.098 1.00 81.00 115 LYS A N 1
ATOM 867 C CA . LYS A 1 115 ? -2.910 -8.753 9.134 1.00 81.00 115 LYS A CA 1
ATOM 868 C C . LYS A 1 115 ? -2.875 -9.489 7.797 1.00 81.00 115 LYS A C 1
ATOM 870 O O . LYS A 1 115 ? -2.550 -10.674 7.736 1.00 81.00 115 LYS A O 1
ATOM 875 N N . VAL A 1 116 ? -3.256 -8.783 6.745 1.00 82.56 116 VAL A N 1
ATOM 876 C CA . VAL A 1 116 ? -3.228 -9.217 5.354 1.00 82.56 116 VAL A CA 1
ATOM 877 C C . VAL A 1 116 ? -2.113 -8.448 4.677 1.00 82.56 116 VAL A C 1
ATOM 879 O O . VAL A 1 116 ? -2.132 -7.222 4.623 1.00 82.56 116 VAL A O 1
ATOM 882 N N . ASN A 1 117 ? -1.135 -9.183 4.172 1.00 84.81 117 ASN A N 1
ATOM 883 C CA . ASN A 1 117 ? -0.009 -8.648 3.430 1.00 84.81 117 ASN A CA 1
ATOM 884 C C . ASN A 1 117 ? 0.080 -9.480 2.159 1.00 84.81 117 ASN A C 1
ATOM 886 O O . ASN A 1 117 ? 0.377 -10.671 2.225 1.00 84.81 117 ASN A O 1
ATOM 890 N N . ILE A 1 118 ? -0.262 -8.873 1.031 1.00 85.12 118 ILE A N 1
ATOM 891 C CA . ILE A 1 118 ? -0.238 -9.523 -0.273 1.00 85.12 118 ILE A CA 1
ATOM 892 C C . ILE A 1 118 ? 0.644 -8.681 -1.175 1.00 85.12 118 ILE A C 1
ATOM 894 O O . ILE A 1 118 ? 0.417 -7.487 -1.346 1.00 85.12 118 ILE A O 1
ATOM 898 N N . ASP A 1 119 ? 1.630 -9.327 -1.766 1.00 86.94 119 ASP A N 1
ATOM 899 C CA . ASP A 1 119 ? 2.508 -8.763 -2.775 1.00 86.94 119 ASP A CA 1
ATOM 900 C C . ASP A 1 119 ? 2.548 -9.719 -3.952 1.00 86.94 119 ASP A C 1
ATOM 902 O O . ASP A 1 119 ? 2.604 -10.938 -3.792 1.00 86.94 119 ASP A O 1
ATOM 906 N N . PHE A 1 120 ? 2.448 -9.151 -5.143 1.00 83.12 120 PHE A N 1
ATOM 907 C CA . PHE A 1 120 ? 2.555 -9.896 -6.383 1.00 83.12 120 PHE A CA 1
ATOM 908 C C . PHE A 1 120 ? 3.024 -8.965 -7.495 1.00 83.12 120 PHE A C 1
ATOM 910 O O . PHE A 1 120 ? 2.842 -7.743 -7.432 1.00 83.12 120 PHE A O 1
ATOM 917 N N . GLU A 1 121 ? 3.623 -9.552 -8.525 1.00 82.81 121 GLU A N 1
ATOM 918 C CA . GLU A 1 121 ? 3.873 -8.844 -9.772 1.00 82.81 121 GLU A CA 1
ATOM 919 C C . GLU A 1 121 ? 2.693 -9.050 -10.735 1.00 82.81 121 GLU A C 1
ATOM 921 O O . GLU A 1 121 ? 2.179 -10.166 -10.867 1.00 82.81 121 GLU A O 1
ATOM 926 N N . PRO A 1 122 ? 2.203 -7.988 -11.387 1.00 77.81 122 PRO A N 1
ATOM 927 C CA . PRO A 1 122 ? 1.192 -8.119 -12.422 1.00 77.81 122 PRO A CA 1
ATOM 928 C C . PRO A 1 122 ? 1.818 -8.667 -13.714 1.00 77.81 122 PRO A C 1
ATOM 930 O O . PRO A 1 122 ? 2.964 -8.385 -14.036 1.00 77.81 122 PRO A O 1
ATOM 933 N N . PHE A 1 123 ? 1.042 -9.404 -14.514 1.00 72.62 123 PHE A N 1
ATOM 934 C CA . PHE A 1 123 ? 1.493 -9.919 -15.820 1.00 72.62 123 PHE A CA 1
ATOM 935 C C . PHE A 1 123 ? 1.717 -8.840 -16.879 1.00 72.62 123 PHE A C 1
ATOM 937 O O . PHE A 1 123 ? 2.383 -9.079 -17.886 1.00 72.62 123 PHE A O 1
ATOM 944 N N . LYS A 1 124 ? 1.103 -7.671 -16.692 1.00 71.81 124 LYS A N 1
ATOM 945 C CA . LYS A 1 124 ? 1.304 -6.515 -17.556 1.00 71.81 124 LYS A CA 1
ATOM 946 C C . LYS A 1 124 ? 2.028 -5.429 -16.774 1.00 71.81 124 LYS A C 1
ATOM 948 O O . LYS A 1 124 ? 1.661 -5.198 -15.622 1.00 71.81 124 LYS A O 1
ATOM 953 N N . PRO A 1 125 ? 2.992 -4.740 -17.402 1.00 71.06 125 PRO A N 1
ATOM 954 C CA . PRO A 1 125 ? 3.653 -3.607 -16.786 1.00 71.06 125 PRO A CA 1
ATOM 955 C C . PRO A 1 125 ? 2.636 -2.504 -16.500 1.00 71.06 125 PRO A C 1
ATOM 957 O O . PRO A 1 125 ? 1.985 -2.007 -17.418 1.00 71.06 125 PRO A O 1
ATOM 960 N N . ILE A 1 126 ? 2.515 -2.126 -15.229 1.00 73.75 126 ILE A N 1
ATOM 961 C CA . ILE A 1 126 ? 1.667 -1.010 -14.806 1.00 73.75 126 ILE A CA 1
ATOM 962 C C . ILE A 1 126 ? 2.509 0.263 -14.803 1.00 73.75 126 ILE A C 1
ATOM 964 O O . ILE A 1 126 ? 3.529 0.323 -14.125 1.00 73.75 126 ILE A O 1
ATOM 968 N N . ASN A 1 127 ? 2.087 1.297 -15.532 1.00 71.94 127 ASN A N 1
ATOM 969 C CA . ASN A 1 127 ? 2.795 2.586 -15.559 1.00 71.94 127 ASN A CA 1
ATOM 970 C C . ASN A 1 127 ? 2.251 3.599 -14.540 1.00 71.94 127 ASN A C 1
ATOM 972 O O . ASN A 1 127 ? 2.843 4.662 -14.351 1.00 71.94 127 ASN A O 1
ATOM 976 N N . THR A 1 128 ? 1.135 3.286 -13.885 1.00 72.75 128 THR A N 1
ATOM 977 C CA . THR A 1 128 ? 0.506 4.129 -12.871 1.00 72.75 128 THR A CA 1
ATOM 978 C C . THR A 1 128 ? 1.087 3.825 -11.490 1.00 72.75 128 THR A C 1
ATOM 980 O O . THR A 1 128 ? 1.127 2.682 -11.042 1.00 72.75 128 THR A O 1
ATOM 983 N N . SER A 1 129 ? 1.560 4.859 -10.794 1.00 77.69 129 SER A N 1
ATOM 984 C CA . SER A 1 129 ? 1.859 4.772 -9.363 1.00 77.69 129 SER A CA 1
ATOM 985 C C . SER A 1 129 ? 0.628 5.199 -8.575 1.00 77.69 129 SER A C 1
ATOM 987 O O . SER A 1 129 ? 0.130 6.306 -8.784 1.00 77.69 129 SER A O 1
ATOM 989 N N . LEU A 1 130 ? 0.161 4.360 -7.657 1.00 81.56 130 LEU A N 1
ATOM 990 C CA . LEU A 1 130 ? -0.990 4.658 -6.809 1.00 81.56 130 LEU A CA 1
ATOM 991 C C . LEU A 1 130 ? -0.633 4.334 -5.364 1.00 81.56 130 LEU A C 1
ATOM 993 O O . LEU A 1 130 ? -0.144 3.246 -5.072 1.00 81.56 130 LEU A O 1
ATOM 997 N N . TYR A 1 131 ? -0.888 5.283 -4.472 1.00 85.75 131 TYR A N 1
ATOM 998 C CA . TYR A 1 131 ? -0.814 5.092 -3.031 1.00 85.75 131 TYR A CA 1
ATOM 999 C C . TYR A 1 131 ? -2.100 5.641 -2.417 1.00 85.75 131 TYR A C 1
ATOM 1001 O O . TYR A 1 131 ? -2.375 6.835 -2.521 1.00 85.75 131 TYR A O 1
ATOM 1009 N N . LEU A 1 132 ? -2.907 4.760 -1.825 1.00 82.25 132 LEU A N 1
ATOM 1010 C CA . LEU A 1 132 ? -4.159 5.114 -1.157 1.00 82.25 132 LEU A CA 1
ATOM 1011 C C . LEU A 1 132 ? -4.280 4.347 0.158 1.00 82.25 132 LEU A C 1
ATOM 1013 O O . LEU A 1 132 ? -4.031 3.142 0.200 1.00 82.25 132 LEU A O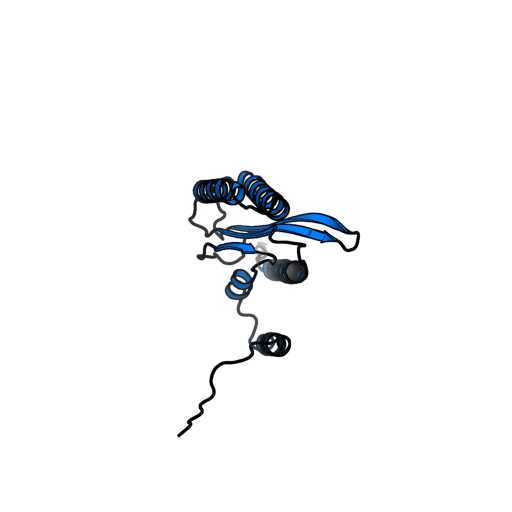 1
ATOM 1017 N N . CYS A 1 133 ? -4.689 5.053 1.210 1.00 80.56 133 CYS A N 1
ATOM 1018 C CA . CYS A 1 133 ? -5.056 4.486 2.501 1.00 80.56 133 CYS A CA 1
ATOM 1019 C C . CYS A 1 133 ? -6.546 4.756 2.730 1.00 80.56 133 CYS A C 1
ATOM 1021 O O . CYS A 1 133 ? -6.936 5.903 2.937 1.00 80.56 133 CYS A O 1
ATOM 1023 N N . ASP A 1 134 ? -7.370 3.714 2.664 1.00 79.88 134 ASP A N 1
ATOM 1024 C CA . ASP A 1 134 ? -8.814 3.809 2.896 1.00 79.88 134 ASP A CA 1
ATOM 1025 C C . ASP A 1 134 ? -9.286 2.630 3.773 1.00 79.88 134 ASP A C 1
ATOM 1027 O O . ASP A 1 134 ? -8.493 1.883 4.358 1.00 79.88 134 ASP A O 1
ATOM 1031 N N . ASN A 1 135 ? -10.595 2.470 3.915 1.00 76.19 135 ASN A N 1
ATOM 1032 C CA . ASN A 1 135 ? -11.250 1.340 4.566 1.00 76.19 135 ASN A CA 1
ATOM 1033 C C . ASN A 1 135 ? -11.420 0.115 3.648 1.00 76.19 135 ASN A C 1
ATOM 1035 O O . ASN A 1 135 ? -11.748 -0.976 4.124 1.00 76.19 135 ASN A O 1
ATOM 1039 N N . LYS A 1 136 ? -11.183 0.283 2.343 1.00 76.12 136 LYS A N 1
ATOM 1040 C CA . LYS A 1 136 ? -11.319 -0.738 1.303 1.00 76.12 136 LYS A CA 1
ATOM 1041 C C . LYS A 1 136 ? -10.060 -0.810 0.445 1.00 76.12 136 LYS A C 1
ATOM 1043 O O . LYS A 1 136 ? -9.344 0.175 0.280 1.00 76.12 136 LYS A O 1
ATOM 1048 N N . PHE A 1 137 ? -9.804 -1.978 -0.135 1.00 79.81 137 PHE A N 1
ATOM 1049 C CA . PHE A 1 137 ? -8.750 -2.111 -1.134 1.00 79.81 137 PHE A CA 1
ATOM 1050 C C . PHE A 1 137 ? -9.207 -1.553 -2.480 1.00 79.81 137 PHE A C 1
ATOM 1052 O O . PHE A 1 137 ? -10.256 -1.935 -3.001 1.00 79.81 137 PHE A O 1
ATOM 1059 N N . HIS A 1 138 ? -8.383 -0.690 -3.071 1.00 72.56 138 HIS A N 1
ATOM 1060 C CA . HIS A 1 138 ? -8.592 -0.203 -4.427 1.00 72.56 138 HIS A CA 1
ATOM 1061 C C . HIS A 1 138 ? -7.949 -1.190 -5.406 1.00 72.56 138 HIS A C 1
ATOM 1063 O O . HIS A 1 138 ? -6.732 -1.212 -5.599 1.00 72.56 138 HIS A O 1
ATOM 1069 N N . THR A 1 139 ? -8.781 -2.048 -5.997 1.00 70.12 139 THR A N 1
ATOM 1070 C CA . THR A 1 139 ? -8.371 -3.019 -7.029 1.00 70.12 139 THR A CA 1
ATOM 1071 C C . THR A 1 139 ? -8.749 -2.574 -8.444 1.00 70.12 139 THR A C 1
ATOM 1073 O O . THR A 1 139 ? -8.488 -3.292 -9.405 1.00 70.12 139 THR A O 1
ATOM 1076 N N . GLU A 1 140 ? -9.307 -1.369 -8.590 1.00 67.69 140 GLU A N 1
ATOM 1077 C CA . GLU A 1 140 ? -9.747 -0.791 -9.869 1.00 67.69 140 GLU A CA 1
ATOM 1078 C C . GLU A 1 140 ? -8.594 -0.718 -10.883 1.00 67.69 140 GLU A C 1
ATOM 1080 O O . GLU A 1 140 ? -8.731 -1.194 -12.007 1.00 67.69 140 GLU A O 1
ATOM 1085 N N . ALA A 1 141 ? -7.411 -0.278 -10.439 1.00 63.09 141 ALA A N 1
ATOM 1086 C CA . ALA A 1 141 ? -6.203 -0.224 -11.265 1.00 63.09 141 ALA A CA 1
ATOM 1087 C C . ALA A 1 141 ? -5.742 -1.602 -11.783 1.00 63.09 141 ALA A C 1
ATOM 1089 O O . ALA A 1 141 ? -5.035 -1.687 -12.779 1.00 63.09 141 ALA A O 1
ATOM 1090 N N . LEU A 1 142 ? -6.134 -2.700 -11.128 1.00 66.69 142 LEU A N 1
ATOM 1091 C CA . LEU A 1 142 ? -5.851 -4.054 -11.613 1.00 66.69 142 LEU A CA 1
ATOM 1092 C C . LEU A 1 142 ? -6.943 -4.577 -12.533 1.00 66.69 142 LEU A C 1
ATOM 1094 O O . LEU A 1 142 ? -6.639 -5.315 -13.465 1.00 66.69 142 LEU A O 1
ATOM 1098 N N . GLN A 1 143 ? -8.203 -4.233 -12.265 1.00 63.53 143 GLN A N 1
ATOM 1099 C CA . GLN A 1 143 ? -9.328 -4.652 -13.098 1.00 63.53 143 GLN A CA 1
ATOM 1100 C C . GLN A 1 143 ? -9.225 -4.054 -14.504 1.00 63.53 143 GLN A C 1
ATOM 1102 O O . GLN A 1 143 ? -9.517 -4.756 -15.470 1.00 63.53 143 GLN A O 1
ATOM 1107 N N . GLU A 1 144 ? -8.749 -2.812 -14.620 1.00 60.16 144 GLU A N 1
ATOM 1108 C CA . GLU A 1 144 ? -8.548 -2.131 -15.902 1.00 60.16 144 GLU A CA 1
ATOM 1109 C C . GLU A 1 144 ? -7.342 -2.698 -16.677 1.00 60.16 144 GLU A 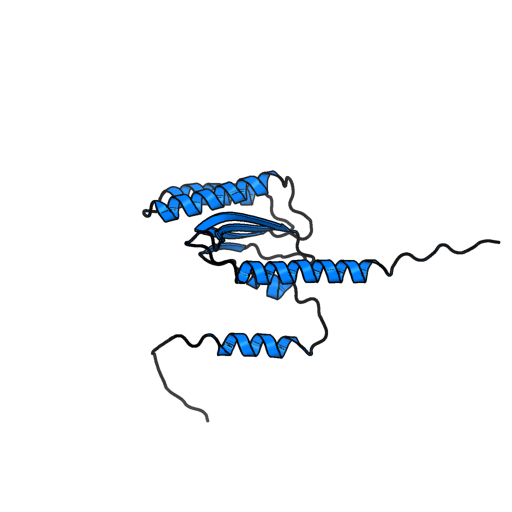C 1
ATOM 1111 O O . GLU A 1 144 ? -7.466 -3.077 -17.846 1.00 60.16 144 GLU A O 1
ATOM 1116 N N . GLU A 1 145 ? -6.192 -2.888 -16.021 1.00 55.41 145 GLU A N 1
ATOM 1117 C CA . GLU A 1 145 ? -4.986 -3.379 -16.700 1.00 55.41 145 GLU A CA 1
ATOM 1118 C C . GLU A 1 145 ? -5.050 -4.887 -17.029 1.00 55.41 145 GLU A C 1
ATOM 1120 O O . GLU A 1 145 ? -4.552 -5.331 -18.074 1.00 55.41 145 GLU A O 1
ATOM 1125 N N . GLN A 1 146 ? -5.693 -5.709 -16.184 1.00 49.62 146 GLN A N 1
ATOM 1126 C CA . GLN A 1 146 ? -5.813 -7.163 -16.382 1.00 49.62 146 GLN A CA 1
ATOM 1127 C C . GLN A 1 146 ? -6.883 -7.580 -17.395 1.00 49.62 146 GLN A C 1
ATOM 1129 O O . GLN A 1 146 ? -7.122 -8.781 -17.563 1.00 49.62 146 GLN A O 1
ATOM 1134 N N . VAL A 1 147 ? -7.451 -6.640 -18.158 1.00 46.81 147 VAL A N 1
ATOM 1135 C CA . VAL A 1 147 ? -8.174 -6.954 -19.397 1.00 46.81 147 VAL A CA 1
ATOM 1136 C C . VAL A 1 147 ? -7.167 -7.477 -20.433 1.00 46.81 147 VAL A C 1
ATOM 1138 O O . VAL A 1 147 ? -6.735 -6.814 -21.377 1.00 46.81 147 VAL A O 1
ATOM 1141 N N . VAL A 1 148 ? -6.688 -8.701 -20.230 1.00 36.50 148 VAL A N 1
ATOM 1142 C CA . VAL A 1 148 ? -6.299 -9.576 -21.328 1.00 36.50 148 VAL A CA 1
ATOM 1143 C C . VAL A 1 148 ? -7.590 -9.819 -22.092 1.00 36.50 148 VAL A C 1
ATOM 1145 O O . VAL A 1 148 ? -8.573 -10.264 -21.499 1.00 36.50 148 VAL A O 1
ATOM 1148 N N . LYS A 1 149 ? -7.585 -9.462 -23.379 1.00 33.44 149 LYS A N 1
ATOM 1149 C CA . LYS A 1 149 ? -8.646 -9.704 -24.361 1.00 33.44 149 LYS A CA 1
ATOM 1150 C C . LYS A 1 149 ? -9.131 -11.155 -24.250 1.00 33.44 149 LYS A C 1
ATOM 1152 O O . LYS A 1 149 ? -8.614 -12.039 -24.920 1.00 33.44 149 LYS A O 1
ATOM 1157 N N . THR A 1 150 ? -10.094 -11.401 -23.374 1.00 36.16 150 THR A N 1
ATOM 1158 C CA . THR A 1 150 ? -10.827 -12.657 -23.296 1.00 36.16 150 THR A CA 1
ATOM 1159 C C . THR A 1 150 ? -12.114 -12.346 -24.036 1.00 36.16 150 THR A C 1
ATOM 1161 O O . THR A 1 150 ? -12.875 -11.491 -23.593 1.00 36.16 150 THR A O 1
ATOM 1164 N N . SER A 1 151 ? -12.227 -12.908 -25.237 1.00 36.09 151 SER A N 1
ATOM 1165 C CA . SER A 1 151 ? -13.385 -12.905 -26.139 1.00 36.09 151 SER A CA 1
ATOM 1166 C C . SER A 1 151 ? -14.685 -12.315 -25.559 1.00 36.09 151 SER A C 1
ATOM 1168 O O . SER A 1 151 ? -15.289 -12.848 -24.634 1.00 36.09 151 SER A O 1
ATOM 1170 N N . SER A 1 152 ? -15.075 -11.210 -26.188 1.00 40.69 152 SER A N 1
ATOM 1171 C CA . SER A 1 152 ? -16.129 -10.207 -25.995 1.00 40.69 152 SER A CA 1
ATOM 1172 C C . SER A 1 152 ? -17.562 -10.573 -25.547 1.00 40.69 152 SER A C 1
ATOM 1174 O O . SER A 1 152 ? -18.432 -9.725 -25.730 1.00 40.69 152 SER A O 1
ATOM 1176 N N . SER A 1 153 ? -17.880 -11.735 -24.969 1.00 40.56 153 SER A N 1
ATOM 1177 C CA . SER A 1 153 ? -19.289 -12.070 -24.645 1.00 40.56 153 SER A CA 1
ATOM 1178 C C . SER A 1 153 ? -19.696 -11.978 -23.169 1.00 40.56 153 SER A C 1
ATOM 1180 O O . SER A 1 153 ? -20.864 -11.710 -22.909 1.00 40.56 153 SER A O 1
ATOM 1182 N N . ASP A 1 154 ? -18.781 -12.093 -22.199 1.00 36.38 154 ASP A N 1
ATOM 1183 C CA . ASP A 1 154 ? -19.193 -12.219 -20.781 1.00 36.38 154 ASP A CA 1
ATOM 1184 C C . ASP A 1 154 ? -18.987 -10.955 -19.924 1.00 36.38 154 ASP A C 1
ATOM 1186 O O . ASP A 1 154 ? -19.471 -10.871 -18.794 1.00 36.38 154 ASP A O 1
ATOM 1190 N N . VAL A 1 155 ? -18.302 -9.931 -20.449 1.00 43.94 155 VAL A N 1
ATOM 1191 C CA . VAL A 1 155 ? -17.979 -8.709 -19.679 1.00 43.94 155 VAL A CA 1
ATOM 1192 C C . VAL A 1 155 ? -19.173 -7.767 -19.491 1.00 43.94 155 VAL A C 1
ATOM 1194 O O . VAL A 1 155 ? -19.252 -7.075 -18.475 1.00 43.94 155 VAL A O 1
ATOM 1197 N N . ASN A 1 156 ? -20.149 -7.778 -20.406 1.00 33.53 156 ASN A N 1
ATOM 1198 C CA . ASN A 1 156 ? -21.284 -6.851 -20.340 1.00 33.53 156 ASN A CA 1
ATOM 1199 C C . ASN A 1 156 ? -22.347 -7.234 -19.302 1.00 33.53 156 ASN A C 1
ATOM 1201 O O . ASN A 1 156 ? -23.087 -6.361 -18.857 1.00 33.53 156 ASN A O 1
ATOM 1205 N N . SER A 1 157 ? -22.407 -8.492 -18.852 1.00 31.81 157 SER A N 1
ATOM 1206 C CA . SER A 1 157 ? -23.381 -8.874 -17.821 1.00 31.81 157 SER A CA 1
ATOM 1207 C C . SER A 1 157 ? -22.924 -8.503 -16.406 1.00 31.81 157 SER A C 1
ATOM 1209 O O . SER A 1 157 ? -23.761 -8.272 -15.536 1.00 31.81 157 SER A O 1
ATOM 1211 N N . PHE A 1 158 ? -21.612 -8.415 -16.155 1.00 34.84 158 PHE A N 1
ATOM 1212 C CA . PHE A 1 158 ? -21.086 -8.132 -14.813 1.00 34.84 158 PHE A CA 1
ATOM 1213 C C . PHE A 1 158 ? -20.996 -6.630 -14.513 1.00 34.84 158 PHE A C 1
ATOM 1215 O O . PHE A 1 158 ? -21.261 -6.213 -13.384 1.00 34.84 158 PHE A O 1
ATOM 1222 N N . TYR A 1 159 ? -20.687 -5.809 -15.525 1.00 34.72 159 TYR A N 1
ATOM 1223 C CA . TYR A 1 159 ? -20.669 -4.350 -15.377 1.00 34.72 159 TYR A CA 1
ATOM 1224 C C . TYR A 1 159 ? -22.076 -3.760 -15.218 1.00 34.72 159 TYR A C 1
ATOM 1226 O O . TYR A 1 159 ? -22.257 -2.809 -14.462 1.00 34.72 159 TYR A O 1
ATOM 1234 N N . PHE A 1 160 ? -23.089 -4.350 -15.861 1.00 29.48 160 PHE A N 1
ATOM 1235 C CA . PHE A 1 160 ? -24.457 -3.836 -15.775 1.00 29.48 160 PHE A CA 1
ATOM 1236 C C . PHE A 1 160 ? -25.151 -4.185 -14.445 1.00 29.48 160 PHE A C 1
ATOM 1238 O O . PHE A 1 160 ? -25.956 -3.397 -13.960 1.00 29.48 160 PHE A O 1
ATOM 1245 N N . SER A 1 161 ? -24.790 -5.302 -13.793 1.00 30.53 161 SER A N 1
ATOM 1246 C CA . SER A 1 161 ? -25.353 -5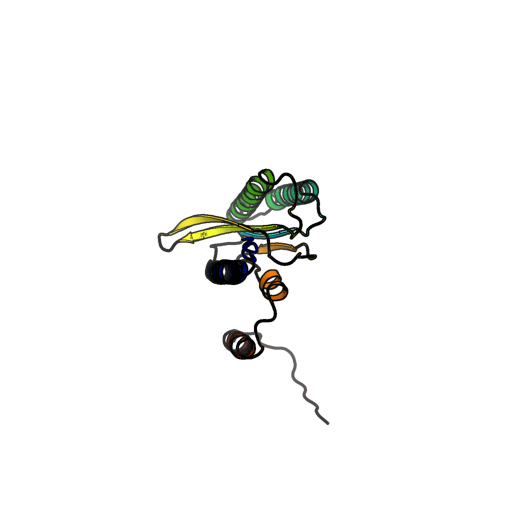.647 -12.475 1.00 30.53 161 SER A CA 1
ATOM 1247 C C . SER A 1 161 ? -24.810 -4.753 -11.353 1.00 30.53 161 SER A C 1
ATOM 1249 O O . SER A 1 161 ? -25.591 -4.227 -10.567 1.00 30.53 161 SER A O 1
ATOM 1251 N N . LYS A 1 162 ? -23.491 -4.484 -11.299 1.00 31.67 162 LYS A N 1
ATOM 1252 C CA . LYS A 1 162 ? -22.903 -3.657 -10.218 1.00 31.67 162 LYS A CA 1
ATOM 1253 C C . LYS A 1 162 ? -23.377 -2.190 -10.230 1.00 31.67 162 LYS A C 1
ATOM 1255 O O . LYS A 1 162 ? -23.349 -1.551 -9.180 1.00 31.67 162 LYS A O 1
ATOM 1260 N N . VAL A 1 163 ? -23.833 -1.658 -11.371 1.00 33.12 163 VAL A N 1
ATOM 1261 C CA . VAL A 1 163 ? -24.425 -0.304 -11.453 1.00 33.12 163 VAL A CA 1
ATOM 1262 C C . VAL A 1 163 ? -25.854 -0.265 -10.889 1.00 33.12 163 VAL A C 1
ATOM 1264 O O . VAL A 1 163 ? -26.288 0.777 -10.406 1.00 33.12 163 VAL A O 1
ATOM 1267 N N . LEU A 1 164 ? -26.575 -1.390 -10.878 1.00 34.19 164 LEU A N 1
ATOM 1268 C CA . LEU A 1 164 ? -27.961 -1.460 -10.401 1.00 34.19 164 LEU A CA 1
ATOM 1269 C C . LEU A 1 164 ? -28.095 -1.771 -8.899 1.00 34.19 164 LEU A C 1
ATOM 1271 O O . LEU A 1 164 ? -29.092 -1.375 -8.299 1.00 34.19 164 LEU A O 1
ATOM 1275 N N . ASP A 1 165 ? -27.082 -2.373 -8.267 1.00 32.22 165 ASP A N 1
ATOM 1276 C CA . ASP A 1 165 ? -27.106 -2.706 -6.828 1.00 32.22 165 ASP A CA 1
ATOM 1277 C C . ASP A 1 165 ? -26.665 -1.554 -5.899 1.00 32.22 165 ASP A C 1
ATOM 1279 O O . ASP A 1 165 ? -26.755 -1.659 -4.676 1.00 32.22 165 ASP A O 1
ATOM 1283 N N . SER A 1 166 ? -26.220 -0.420 -6.453 1.00 40.00 166 SER A N 1
ATOM 1284 C CA . SER A 1 166 ? -25.784 0.757 -5.681 1.00 40.00 166 SER A CA 1
ATOM 1285 C C . SER A 1 166 ? -26.842 1.868 -5.667 1.00 40.00 166 SER A C 1
ATOM 1287 O O . SER A 1 166 ? -26.547 3.028 -5.940 1.00 40.00 166 SER A O 1
ATOM 1289 N N . ASN A 1 167 ? -28.091 1.527 -5.339 1.00 35.94 167 ASN A N 1
ATOM 1290 C CA . ASN A 1 167 ? -29.138 2.499 -5.016 1.00 35.94 167 ASN A CA 1
ATOM 1291 C C . ASN A 1 167 ? -29.219 2.716 -3.497 1.00 35.94 167 ASN A C 1
ATOM 1293 O O . ASN A 1 167 ? -30.131 2.235 -2.832 1.00 35.94 167 ASN A O 1
ATOM 1297 N N . ILE A 1 168 ? -28.267 3.480 -2.953 1.00 36.97 168 ILE A N 1
ATOM 1298 C CA . ILE A 1 168 ? -28.455 4.245 -1.712 1.00 36.97 168 ILE A CA 1
ATOM 1299 C C . ILE A 1 168 ? -27.962 5.678 -1.962 1.00 36.97 168 ILE A C 1
ATOM 1301 O O . ILE A 1 168 ? -26.779 5.993 -1.894 1.00 36.97 168 ILE A O 1
ATOM 1305 N N . THR A 1 169 ? -28.948 6.517 -2.290 1.00 33.94 169 THR A N 1
ATOM 1306 C CA . THR A 1 169 ? -29.066 7.950 -1.982 1.00 33.94 169 THR A CA 1
ATOM 1307 C C . THR A 1 169 ? -27.923 8.883 -2.388 1.00 33.94 169 THR A C 1
ATOM 1309 O O . THR A 1 169 ? -27.119 9.298 -1.557 1.00 33.94 169 THR A O 1
ATOM 1312 N N . TYR A 1 170 ? -27.996 9.394 -3.617 1.00 35.84 170 TYR A N 1
ATOM 1313 C CA . TYR A 1 170 ? -27.691 10.805 -3.863 1.00 35.84 170 TYR A CA 1
ATOM 1314 C C . TYR A 1 170 ? -29.015 11.528 -4.101 1.00 35.84 170 TYR A C 1
ATOM 1316 O O . TYR A 1 170 ? -29.606 11.437 -5.174 1.00 35.84 170 TYR A O 1
ATOM 1324 N N . ASN A 1 171 ? -29.522 12.180 -3.054 1.00 31.17 171 ASN A N 1
ATOM 1325 C CA . ASN A 1 171 ? -30.698 13.031 -3.141 1.00 31.17 171 ASN A CA 1
ATOM 1326 C C . ASN A 1 171 ? -30.252 14.477 -3.410 1.00 31.17 171 ASN A C 1
ATOM 1328 O O . ASN A 1 171 ? -29.426 15.014 -2.677 1.00 31.17 171 ASN A O 1
ATOM 1332 N N . CYS A 1 172 ? -30.874 15.066 -4.434 1.00 28.62 172 CYS A N 1
ATOM 1333 C CA . CYS A 1 172 ? -30.994 16.492 -4.754 1.00 28.62 172 CYS A CA 1
ATOM 1334 C C . CYS A 1 172 ? -29.738 17.271 -5.197 1.00 28.62 172 CYS A C 1
ATOM 1336 O O . CYS A 1 172 ? -28.938 17.695 -4.374 1.00 28.62 172 CYS A O 1
ATOM 1338 N N . ILE A 1 173 ? -29.674 17.610 -6.495 1.00 34.16 173 ILE A N 1
ATOM 1339 C CA . ILE A 1 173 ? -29.968 18.963 -7.025 1.00 34.16 173 ILE A CA 1
ATOM 1340 C C . ILE A 1 173 ? -30.269 18.853 -8.537 1.00 34.16 173 ILE A C 1
ATOM 1342 O O . ILE A 1 173 ? -29.451 18.365 -9.308 1.00 34.16 173 ILE A O 1
ATOM 1346 N N . GLY A 1 174 ? -31.432 19.369 -8.952 1.00 33.53 174 GLY A N 1
ATOM 1347 C CA . GLY A 1 174 ? -31.547 20.116 -10.212 1.00 33.53 174 GLY A CA 1
ATOM 1348 C C . GLY A 1 174 ? -31.929 19.370 -11.492 1.00 33.53 174 GLY A C 1
ATOM 1349 O O . GLY A 1 174 ? -31.125 19.234 -12.406 1.00 33.53 174 GLY A O 1
ATOM 1350 N N . ILE A 1 175 ? -33.215 19.035 -11.615 1.00 38.81 175 ILE A N 1
ATOM 1351 C CA . ILE A 1 175 ? -33.960 18.984 -12.890 1.00 38.81 175 ILE A CA 1
ATOM 1352 C C . ILE A 1 175 ? -33.646 20.268 -13.695 1.00 38.81 175 ILE A C 1
ATOM 1354 O O . ILE A 1 175 ? -33.637 21.348 -13.112 1.00 38.81 175 ILE A O 1
ATOM 1358 N N . THR A 1 176 ? -33.330 20.219 -14.998 1.00 32.88 176 THR A N 1
ATOM 1359 C CA . THR A 1 176 ? -34.275 20.575 -16.081 1.00 32.88 176 THR A CA 1
ATOM 1360 C C . THR A 1 176 ? -33.790 20.054 -17.445 1.00 32.88 176 THR A C 1
ATOM 1362 O O . THR A 1 176 ? -32.880 20.583 -18.072 1.00 32.88 176 THR A O 1
ATOM 1365 N N . ARG A 1 177 ? -34.451 18.978 -17.877 1.00 37.16 177 ARG A N 1
ATOM 1366 C CA . ARG A 1 177 ? -34.849 18.597 -19.245 1.00 37.16 177 ARG A CA 1
ATOM 1367 C C . ARG A 1 177 ? -34.786 19.731 -20.287 1.00 37.16 177 ARG A C 1
ATOM 1369 O O . ARG A 1 177 ? -35.438 20.735 -20.067 1.00 37.16 177 ARG A O 1
ATOM 1376 N N . ILE A 1 178 ? -34.183 19.489 -21.456 1.00 34.62 178 ILE A N 1
ATOM 1377 C CA . ILE A 1 178 ? -34.745 19.784 -22.796 1.00 34.62 178 ILE A CA 1
ATOM 1378 C C . ILE A 1 178 ? -33.984 18.920 -23.816 1.00 34.62 178 ILE A C 1
ATOM 1380 O O . ILE A 1 178 ? -32.788 19.081 -24.035 1.00 34.62 178 ILE A O 1
ATOM 1384 N N . ARG A 1 179 ? -34.709 17.968 -24.411 1.00 37.44 179 ARG A N 1
ATOM 1385 C CA . ARG A 1 179 ? -34.474 17.495 -25.775 1.00 37.44 179 ARG A CA 1
ATOM 1386 C C . ARG A 1 179 ? -35.261 18.436 -26.687 1.00 37.44 179 ARG A C 1
ATOM 1388 O O . ARG A 1 179 ? -36.455 18.603 -26.442 1.00 37.44 179 ARG A O 1
ATOM 1395 N N . SER A 1 180 ? -34.598 18.963 -27.706 1.00 45.69 180 SER A N 1
ATOM 1396 C CA . SER A 1 180 ? -35.055 18.984 -29.100 1.00 45.69 180 SER A CA 1
ATOM 1397 C C . SER A 1 180 ? -33.820 18.843 -29.971 1.00 45.69 180 SER A C 1
ATOM 1399 O O . SER A 1 180 ? -32.808 19.489 -29.622 1.00 45.69 180 SER A O 1
#

InterPro domains:
  IPR004403 Peptide chain release factor eRF1/aRF1 [PTHR10113] (11-144)
  IPR005140 eRF1/Pelota-like, N-terminal domain [PF03463] (24-144)
  IPR005140 eRF1/Pelota-like, N-terminal domain [SM01194] (11-147)
  IPR024049 eRF1, domain 1 [G3DSA:3.30.960.10] (7-145)
  IPR024049 eRF1, domain 1 [SSF55481] (14-144)

Secondary structure (DSSP, 8-state):
--PPPP---STHHHHHHHHHHHHHHHHHHHHH---SSS-EEEEEE-TT--HHHHHHHHHHHHHHHTT-S-HHHHHHHHHHHHHHHHHHTT-SS--TT-EEEEEEEEEPTTS-EEEEEEEE--SS-----EEEEESS---HHHHHHT-----TTSHHHHHHHHHHS--S------------

pLDDT: mean 70.41, std 19.17, range [28.62, 91.5]

Radius of gyration: 21.3 Å; chains: 1; bounding box: 53×63×56 Å

Organism: Strongylus vulgaris (NCBI:txid40348)

Foldseek 3Di:
DDDDDDDPDDPVVVVVVVVLVVVVVVVVVQQVFFAPWQQKKKWWFFQPDALVVVLVVLVVVLVVLCPDPDPVNSVRNNVNSVVVNVVSVVDRHADNQTKIWIWGWGQDPVRDIDIDIDMDRDPHGQPDTDIDTGRGHDCVSVVVRVPPPDDDDPPVVVVVVVVVVPPDDPDDDDDDDDDD